Protein AF-A0A9C8ZKG6-F1 (afdb_monomer)

Radius of gyration: 15.72 Å; Cα contacts (8 Å, |Δi|>4): 61; chains: 1; bounding box: 45×24×40 Å

Foldseek 3Di:
DDLVVLLVVLLVVLLVQLLVVLVVVVVCCCVVVVDDDDCVNCDPVNSCVRSVVSSVVSSVVSCVVSVSCPDPDPDDD

Solvent-accessible surface area (backbone atoms only — not comparable to full-atom values): 4366 Å² total; per-residue (Å²): 132,55,69,68,56,49,44,51,51,42,54,53,52,10,49,51,44,2,54,52,46,41,53,49,51,40,50,50,47,28,69,74,68,72,46,90,62,44,70,80,74,59,30,69,70,55,48,49,68,50,15,50,59,42,11,51,52,40,34,57,57,46,36,69,75,66,65,53,69,83,62,85,71,91,84,77,130

pLDDT: mean 89.05, std 10.42, range [47.28, 96.69]

Structure (mmCIF, N/CA/C/O backbone):
data_AF-A0A9C8ZKG6-F1
#
_entry.id   AF-A0A9C8ZKG6-F1
#
loop_
_atom_site.group_PDB
_atom_site.id
_atom_site.type_symbol
_atom_site.label_atom_id
_atom_site.label_alt_id
_atom_site.label_comp_id
_atom_site.label_asym_id
_atom_site.label_entity_id
_atom_site.label_seq_id
_atom_site.pdbx_PDB_ins_code
_atom_site.Cartn_x
_atom_site.Cartn_y
_atom_site.Cartn_z
_atom_site.occupancy
_atom_site.B_iso_or_equiv
_atom_site.auth_seq_id
_atom_site.auth_comp_id
_atom_site.auth_asym_id
_atom_site.auth_atom_id
_atom_site.pdbx_PDB_model_num
ATOM 1 N N . MET A 1 1 ? -7.056 1.082 24.936 1.00 67.19 1 MET A N 1
ATOM 2 C CA . MET A 1 1 ? -6.456 1.698 23.733 1.00 67.19 1 MET A CA 1
ATOM 3 C C . MET A 1 1 ? -7.493 2.614 23.118 1.00 67.19 1 MET A C 1
ATOM 5 O O . MET A 1 1 ? -8.539 2.100 22.723 1.00 67.19 1 MET A O 1
ATOM 9 N N . ASP A 1 2 ? -7.234 3.923 23.115 1.00 87.94 2 ASP A N 1
ATOM 10 C CA . ASP A 1 2 ? -8.153 4.933 22.581 1.00 87.94 2 ASP A CA 1
ATOM 11 C C . ASP A 1 2 ? -8.530 4.668 21.124 1.00 87.94 2 ASP A C 1
ATOM 13 O O . ASP A 1 2 ? -7.737 4.128 20.346 1.00 87.94 2 ASP A O 1
ATOM 17 N N . ILE A 1 3 ? -9.738 5.087 20.743 1.00 84.12 3 ILE A N 1
ATOM 18 C CA . ILE A 1 3 ? -10.250 4.919 19.378 1.00 84.12 3 ILE A CA 1
ATOM 19 C C . ILE A 1 3 ? -9.352 5.628 18.351 1.00 84.12 3 ILE A C 1
ATOM 21 O O . ILE A 1 3 ? -9.092 5.091 17.276 1.00 84.12 3 ILE A O 1
ATOM 25 N N . GLY A 1 4 ? -8.798 6.791 18.714 1.00 87.38 4 GLY A N 1
ATOM 26 C CA . GLY A 1 4 ? -7.852 7.529 17.876 1.00 87.38 4 GLY A CA 1
ATOM 27 C C . GLY A 1 4 ? -6.552 6.758 17.646 1.00 87.38 4 GLY A C 1
ATOM 28 O O . GLY A 1 4 ? -6.071 6.683 16.517 1.00 87.38 4 GLY A O 1
ATOM 29 N N . LEU A 1 5 ? -6.028 6.103 18.686 1.00 89.25 5 LEU A N 1
ATOM 30 C CA . LEU A 1 5 ? -4.812 5.296 18.585 1.00 89.25 5 LEU A CA 1
ATOM 31 C C . LEU A 1 5 ? -5.035 4.035 17.734 1.00 89.25 5 LEU A C 1
AT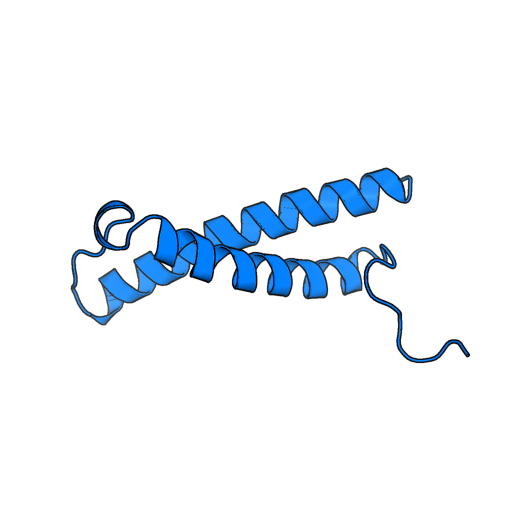OM 33 O O . LEU A 1 5 ? -4.189 3.698 16.911 1.00 89.25 5 LEU A O 1
ATOM 37 N N . ARG A 1 6 ? -6.196 3.376 17.865 1.00 87.31 6 ARG A N 1
ATOM 38 C CA . ARG A 1 6 ? -6.581 2.238 17.006 1.00 87.31 6 ARG A CA 1
ATOM 39 C C . ARG A 1 6 ? -6.620 2.620 15.527 1.00 87.31 6 ARG A C 1
ATOM 41 O O . ARG A 1 6 ? -6.070 1.899 14.700 1.00 87.31 6 ARG A O 1
ATOM 48 N N . ARG A 1 7 ? -7.229 3.764 15.207 1.00 90.19 7 ARG A N 1
ATOM 49 C CA . ARG A 1 7 ? -7.313 4.283 13.832 1.00 90.19 7 ARG A CA 1
ATOM 50 C C . ARG A 1 7 ? -5.939 4.641 13.273 1.00 90.19 7 ARG A C 1
ATOM 52 O O . ARG A 1 7 ? -5.640 4.292 12.137 1.00 90.19 7 ARG A O 1
ATOM 59 N N . LEU A 1 8 ? -5.086 5.276 14.077 1.00 92.38 8 LEU A N 1
ATOM 60 C CA . LEU A 1 8 ? -3.719 5.600 13.668 1.00 92.38 8 LEU A CA 1
ATOM 61 C C . LEU A 1 8 ? -2.906 4.335 13.357 1.00 92.38 8 LEU A C 1
ATOM 63 O O . LEU A 1 8 ? -2.259 4.263 12.313 1.00 92.38 8 LEU A O 1
ATOM 67 N N . ILE A 1 9 ? -2.975 3.327 14.231 1.00 92.25 9 ILE A N 1
ATOM 68 C CA . ILE A 1 9 ? -2.302 2.038 14.024 1.00 92.25 9 ILE A CA 1
ATOM 69 C C . ILE A 1 9 ? -2.806 1.373 12.743 1.00 92.25 9 ILE A C 1
ATOM 71 O O . ILE A 1 9 ? -1.995 0.911 11.946 1.00 92.25 9 ILE A O 1
ATOM 75 N N . LEU A 1 10 ? -4.120 1.374 12.510 1.00 92.62 10 LEU A N 1
ATOM 76 C CA . LEU A 1 10 ? -4.701 0.817 11.291 1.00 92.62 10 LEU A CA 1
ATOM 77 C C . LEU A 1 10 ? -4.131 1.487 10.039 1.00 92.62 10 LEU A C 1
ATOM 79 O O . LEU A 1 10 ? -3.714 0.781 9.126 1.00 92.62 10 LEU A O 1
ATOM 83 N N . VAL A 1 11 ? -4.071 2.821 10.003 1.00 92.69 11 VAL A N 1
ATOM 84 C CA . VAL A 1 11 ? -3.537 3.569 8.851 1.00 92.69 11 VAL A CA 1
ATOM 85 C C . VAL A 1 11 ? -2.061 3.252 8.608 1.00 92.69 11 VAL A C 1
ATOM 87 O O . VAL A 1 11 ? -1.653 3.033 7.470 1.00 92.69 11 VAL A O 1
ATOM 90 N N . ILE A 1 12 ? -1.246 3.196 9.663 1.00 95.06 12 ILE A N 1
ATOM 91 C CA . ILE A 1 12 ? 0.184 2.885 9.524 1.00 95.06 12 ILE A CA 1
ATOM 92 C C . ILE A 1 12 ? 0.374 1.452 9.014 1.00 95.06 12 ILE A C 1
ATOM 94 O O . ILE A 1 12 ? 1.144 1.225 8.079 1.00 95.06 12 ILE A O 1
ATOM 98 N N . LEU A 1 13 ? -0.342 0.488 9.598 1.00 94.94 13 LEU A N 1
ATOM 99 C CA . LEU A 1 13 ? -0.243 -0.918 9.211 1.00 94.94 13 LEU A CA 1
ATOM 100 C C . LEU A 1 13 ? -0.772 -1.163 7.796 1.00 94.94 13 LEU A C 1
ATOM 102 O O . LEU A 1 13 ? -0.184 -1.954 7.062 1.00 94.94 13 LEU A O 1
ATOM 106 N N . SER A 1 14 ? -1.836 -0.474 7.389 1.00 95.06 14 SER A N 1
ATOM 107 C CA . SER A 1 14 ? -2.393 -0.613 6.046 1.00 95.06 14 SER A CA 1
ATOM 108 C C . SER A 1 14 ? -1.456 -0.043 4.982 1.00 95.06 14 SER A C 1
ATOM 110 O O . SER A 1 14 ? -1.203 -0.703 3.975 1.00 95.06 14 SER A O 1
ATOM 112 N N . LEU A 1 15 ? -0.839 1.117 5.227 1.00 95.38 15 LEU A N 1
ATOM 113 C CA . LEU A 1 15 ? 0.184 1.676 4.339 1.00 95.38 15 LEU A CA 1
ATOM 114 C C . LEU A 1 15 ? 1.418 0.771 4.248 1.00 95.38 15 LEU A C 1
ATOM 116 O O . LEU A 1 15 ? 1.905 0.506 3.146 1.00 95.38 15 LEU A O 1
ATOM 120 N N . ALA A 1 16 ? 1.894 0.252 5.383 1.00 96.38 16 ALA A N 1
ATOM 121 C CA . ALA A 1 16 ? 3.006 -0.695 5.411 1.00 96.38 16 ALA A CA 1
ATOM 122 C C . ALA A 1 16 ? 2.679 -1.973 4.622 1.00 96.38 16 ALA A C 1
ATOM 124 O O . ALA A 1 16 ? 3.503 -2.438 3.833 1.00 96.38 16 ALA A O 1
ATOM 125 N N . ALA A 1 17 ? 1.462 -2.502 4.770 1.00 95.44 17 ALA A N 1
ATOM 126 C CA . ALA A 1 17 ? 0.985 -3.650 4.008 1.00 95.44 17 ALA A CA 1
ATOM 127 C C . ALA A 1 17 ? 0.873 -3.351 2.504 1.00 95.44 17 ALA A C 1
ATOM 129 O O . ALA A 1 17 ? 1.217 -4.209 1.696 1.00 95.44 17 ALA A O 1
ATOM 130 N N . GLY A 1 18 ? 0.466 -2.142 2.107 1.00 96.38 18 GLY A N 1
ATOM 131 C CA . GLY A 1 18 ? 0.430 -1.737 0.699 1.00 96.38 18 GLY A CA 1
ATOM 132 C C . GLY A 1 18 ? 1.815 -1.694 0.052 1.00 96.38 18 GLY A C 1
ATOM 133 O O . GLY A 1 18 ? 2.013 -2.246 -1.032 1.00 96.38 18 GLY A O 1
ATOM 134 N N . VAL A 1 19 ? 2.797 -1.101 0.737 1.00 95.69 19 VAL A N 1
ATOM 135 C CA . VAL A 1 19 ? 4.194 -1.077 0.268 1.00 95.69 19 VAL A CA 1
ATOM 136 C C . VAL A 1 19 ? 4.789 -2.488 0.256 1.00 95.69 19 VAL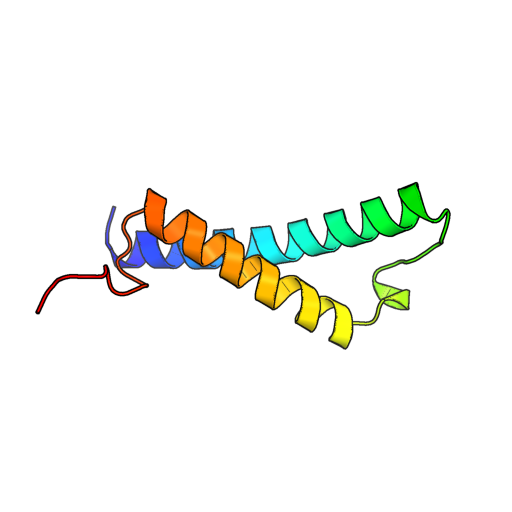 A C 1
ATOM 138 O O . VAL A 1 19 ? 5.392 -2.890 -0.737 1.00 95.69 19 VAL A O 1
ATOM 141 N N . GLY A 1 20 ? 4.584 -3.273 1.316 1.00 96.50 20 GLY A N 1
ATOM 142 C CA . GLY A 1 20 ? 5.024 -4.670 1.368 1.00 96.50 20 GLY A CA 1
ATOM 143 C C . GLY A 1 20 ? 4.394 -5.524 0.263 1.00 96.50 20 GLY A C 1
ATOM 144 O O . GLY A 1 20 ? 5.082 -6.302 -0.396 1.00 96.50 20 GLY A O 1
ATOM 145 N N . GLY A 1 21 ? 3.104 -5.320 -0.001 1.00 96.06 21 GLY A N 1
ATOM 146 C CA . GLY A 1 21 ? 2.366 -5.975 -1.075 1.00 96.06 21 GLY A CA 1
ATOM 147 C C . GLY A 1 21 ? 2.908 -5.628 -2.462 1.00 96.06 21 GLY A C 1
ATOM 148 O O . GLY A 1 21 ? 3.061 -6.522 -3.289 1.00 96.06 21 GLY A O 1
ATOM 149 N N . LEU A 1 22 ? 3.291 -4.371 -2.704 1.00 96.00 22 LEU A N 1
ATOM 150 C CA . LEU A 1 22 ? 3.981 -3.980 -3.937 1.00 96.00 22 LEU A CA 1
ATOM 151 C C . LEU A 1 22 ? 5.281 -4.778 -4.127 1.00 96.00 22 LEU A C 1
ATOM 153 O O . LEU A 1 22 ? 5.513 -5.319 -5.207 1.00 96.00 22 LEU A O 1
ATOM 157 N N . PHE A 1 23 ? 6.120 -4.889 -3.094 1.00 95.62 23 PHE A N 1
ATOM 158 C CA . PHE A 1 23 ? 7.359 -5.667 -3.193 1.00 95.62 23 PHE A CA 1
ATOM 159 C C . PHE A 1 23 ? 7.102 -7.159 -3.416 1.00 95.62 23 PHE A C 1
ATOM 161 O O . PHE A 1 23 ? 7.838 -7.784 -4.178 1.00 95.62 23 PHE A O 1
ATOM 168 N N . LEU A 1 24 ? 6.044 -7.720 -2.826 1.00 95.81 24 LEU A N 1
ATOM 169 C CA . LEU A 1 24 ? 5.615 -9.090 -3.115 1.00 95.81 24 LEU A CA 1
ATOM 170 C C . LEU A 1 24 ? 5.191 -9.256 -4.577 1.00 95.81 24 LEU A C 1
ATOM 172 O O . LEU A 1 24 ? 5.621 -10.203 -5.229 1.00 95.81 24 LEU A O 1
ATOM 176 N N . VAL A 1 25 ? 4.405 -8.323 -5.118 1.00 94.19 25 VAL A N 1
ATOM 177 C CA . VAL A 1 25 ? 4.005 -8.332 -6.534 1.00 94.19 25 VAL A CA 1
ATOM 178 C C . VAL A 1 25 ? 5.236 -8.302 -7.438 1.00 94.19 25 VAL A C 1
ATOM 180 O O . VAL A 1 25 ? 5.347 -9.125 -8.348 1.00 94.19 25 VAL A O 1
ATOM 183 N N . LEU A 1 26 ? 6.196 -7.414 -7.159 1.00 94.44 26 LEU A N 1
ATOM 184 C CA . LEU A 1 26 ? 7.457 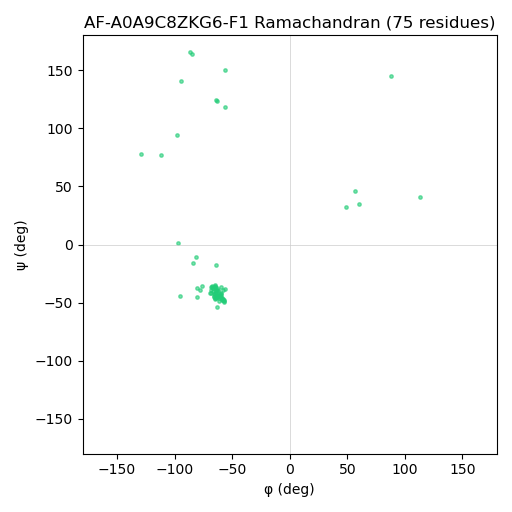-7.364 -7.898 1.00 94.44 26 LEU A CA 1
ATOM 185 C C . LEU A 1 26 ? 8.234 -8.678 -7.768 1.00 94.44 26 LEU A C 1
ATOM 187 O O . LEU A 1 26 ? 8.711 -9.196 -8.774 1.00 94.44 26 LEU A O 1
ATOM 191 N N . PHE A 1 27 ? 8.336 -9.252 -6.569 1.00 95.06 27 PHE A N 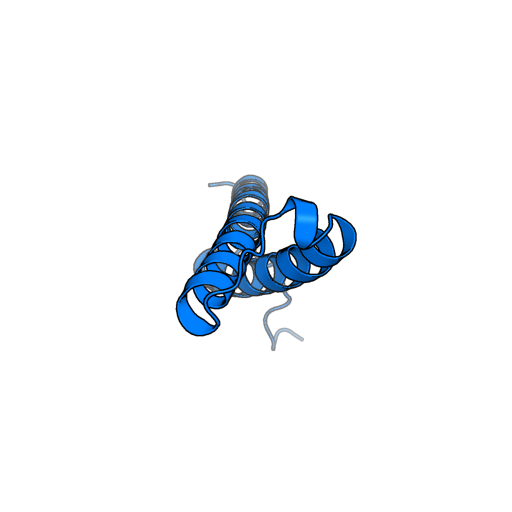1
ATOM 192 C CA . PHE A 1 27 ? 9.005 -10.535 -6.357 1.00 95.06 27 PHE A CA 1
ATOM 193 C C . PHE A 1 27 ? 8.385 -11.646 -7.215 1.00 95.06 27 PHE A C 1
ATOM 195 O O . PHE A 1 27 ? 9.108 -12.318 -7.949 1.00 95.06 27 PHE A O 1
ATOM 202 N N . PHE A 1 28 ? 7.056 -11.790 -7.203 1.00 94.56 28 PHE A N 1
ATOM 203 C CA . PHE A 1 28 ? 6.364 -12.791 -8.018 1.00 94.56 28 PHE A CA 1
ATOM 204 C C . PHE A 1 28 ? 6.520 -12.541 -9.519 1.00 94.56 28 PHE A C 1
ATOM 206 O O . PHE A 1 28 ? 6.733 -13.489 -10.268 1.00 94.56 28 PHE A O 1
ATOM 213 N N . LEU A 1 29 ? 6.479 -11.285 -9.969 1.00 92.00 29 LEU A N 1
ATOM 214 C CA . LEU A 1 29 ? 6.741 -10.937 -11.370 1.00 92.00 29 LEU A CA 1
ATOM 215 C C . LEU A 1 29 ? 8.141 -11.379 -11.812 1.00 92.00 29 LEU A C 1
ATOM 217 O O . LEU A 1 29 ? 8.285 -12.024 -12.850 1.00 92.00 29 LEU A O 1
ATOM 221 N N . ASN A 1 30 ? 9.163 -11.073 -11.011 1.00 93.94 30 ASN A N 1
ATOM 222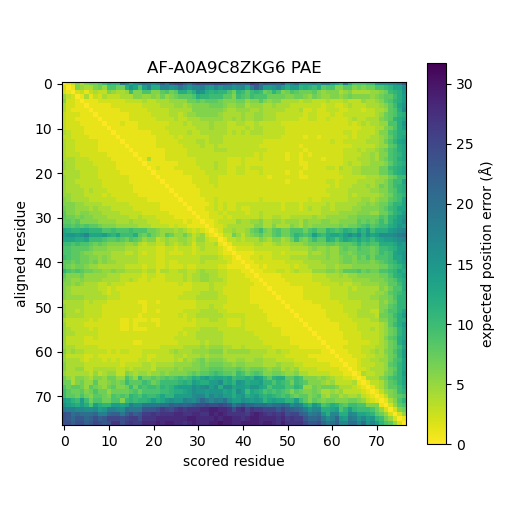 C CA . ASN A 1 30 ? 10.539 -11.470 -11.307 1.00 93.94 30 ASN A CA 1
ATOM 223 C C . ASN A 1 30 ? 10.703 -13.001 -11.266 1.00 93.94 30 ASN A C 1
ATOM 225 O O . ASN A 1 30 ? 11.317 -13.564 -12.169 1.00 93.94 30 ASN A O 1
ATOM 229 N N . ALA A 1 31 ? 10.114 -13.677 -10.275 1.00 94.75 31 ALA A N 1
ATOM 230 C CA . ALA A 1 31 ? 10.227 -15.125 -10.104 1.00 94.75 31 ALA A CA 1
ATOM 231 C C . ALA A 1 31 ? 9.488 -15.931 -11.189 1.00 94.75 31 ALA A C 1
ATOM 233 O O . ALA A 1 31 ? 10.016 -16.927 -11.675 1.00 94.75 31 ALA A O 1
ATOM 234 N N . ILE A 1 32 ? 8.278 -15.514 -11.578 1.00 95.94 32 ILE A N 1
ATOM 235 C CA . ILE A 1 32 ? 7.436 -16.257 -12.532 1.00 95.94 32 ILE A CA 1
ATOM 236 C C . ILE A 1 32 ? 7.879 -15.993 -13.971 1.00 95.94 32 ILE A C 1
ATOM 238 O O . ILE A 1 32 ? 8.001 -16.925 -14.763 1.00 95.94 32 ILE A O 1
ATOM 242 N N . TYR A 1 33 ? 8.130 -14.730 -14.320 1.00 92.00 33 TYR A N 1
ATOM 243 C CA . TYR A 1 33 ? 8.403 -14.341 -15.705 1.00 92.00 33 TYR A CA 1
ATOM 244 C C . TYR A 1 33 ? 9.899 -14.236 -16.030 1.00 92.00 33 TYR A C 1
ATOM 246 O O . TYR A 1 33 ? 10.241 -13.886 -17.157 1.00 92.00 33 TYR A O 1
ATOM 254 N N . ASN A 1 34 ? 10.796 -14.515 -15.071 1.00 89.75 34 ASN A N 1
ATOM 255 C CA . ASN A 1 34 ? 12.251 -14.325 -15.207 1.00 89.75 34 ASN A CA 1
ATOM 256 C C . ASN A 1 34 ? 12.629 -12.934 -15.755 1.00 89.75 34 ASN A C 1
ATOM 258 O O . ASN A 1 34 ? 13.607 -12.750 -16.479 1.00 89.75 34 ASN A O 1
ATOM 262 N N . THR A 1 35 ? 11.820 -11.931 -15.426 1.00 87.50 35 THR A N 1
ATOM 263 C CA . THR A 1 35 ? 12.074 -10.538 -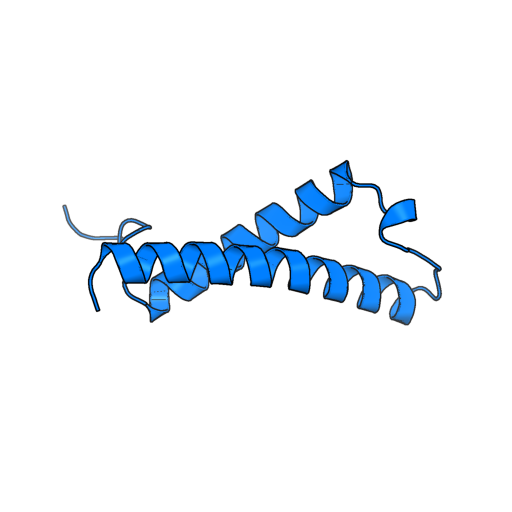15.797 1.00 87.50 35 THR A CA 1
ATOM 264 C C . THR A 1 35 ? 12.962 -9.856 -14.762 1.00 87.50 35 THR A C 1
ATOM 266 O O . THR A 1 35 ? 13.111 -10.358 -13.658 1.00 87.50 35 THR A O 1
ATOM 269 N N . ASN A 1 36 ? 13.512 -8.687 -15.106 1.00 88.19 36 ASN A N 1
ATOM 270 C CA . ASN A 1 36 ? 14.184 -7.785 -14.166 1.00 88.19 36 ASN A CA 1
ATOM 271 C C . ASN A 1 36 ? 13.339 -6.511 -14.013 1.00 88.19 36 ASN A C 1
ATOM 273 O O . ASN A 1 36 ? 13.584 -5.489 -14.670 1.00 88.19 36 ASN A O 1
ATOM 277 N N . VAL A 1 37 ? 12.260 -6.626 -13.238 1.00 89.88 37 VAL A N 1
ATOM 278 C CA . VAL A 1 37 ? 11.356 -5.524 -12.893 1.00 89.88 37 VAL A CA 1
ATOM 279 C C . VAL A 1 37 ? 11.755 -5.011 -11.515 1.00 89.88 37 VAL A C 1
ATOM 281 O O . VAL A 1 37 ? 11.338 -5.535 -10.484 1.00 89.88 37 VAL A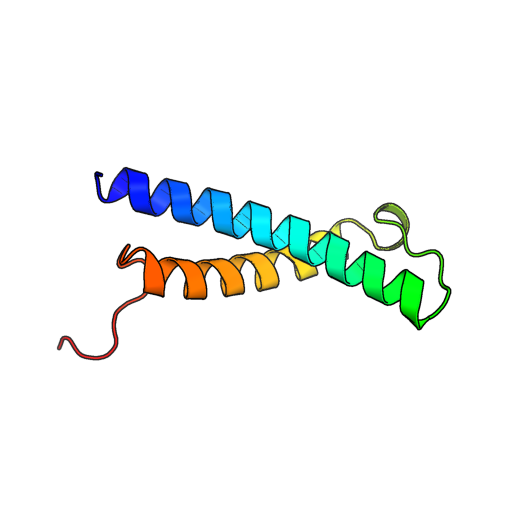 O 1
ATOM 284 N N . THR A 1 38 ? 12.590 -3.977 -11.507 1.00 92.12 38 THR A N 1
ATOM 285 C CA . THR A 1 38 ? 12.920 -3.205 -10.305 1.00 92.12 38 THR A CA 1
ATOM 286 C C . THR A 1 38 ? 11.878 -2.117 -10.071 1.00 92.12 38 THR A C 1
ATOM 288 O O . THR A 1 38 ? 11.155 -1.740 -10.991 1.00 92.12 38 THR A O 1
ATOM 291 N N . LEU A 1 39 ? 11.842 -1.538 -8.869 1.00 90.88 39 LEU A N 1
ATOM 292 C CA . LEU A 1 39 ? 10.973 -0.393 -8.577 1.00 90.88 39 LEU A CA 1
ATOM 293 C C . LEU A 1 39 ? 11.219 0.785 -9.540 1.00 90.88 39 LEU A C 1
ATOM 295 O O . LEU A 1 39 ? 10.274 1.423 -9.994 1.00 90.88 39 LEU A O 1
ATOM 299 N N . ALA A 1 40 ? 12.482 1.028 -9.908 1.00 91.81 40 ALA A N 1
ATOM 300 C CA . ALA A 1 40 ? 12.855 2.069 -10.865 1.00 91.81 40 ALA A CA 1
ATOM 301 C C . ALA A 1 40 ? 12.279 1.808 -12.266 1.00 91.81 40 ALA A C 1
ATOM 303 O O . ALA A 1 40 ? 11.822 2.737 -12.925 1.00 91.81 40 ALA A O 1
ATOM 304 N N . ARG A 1 41 ? 12.258 0.542 -12.705 1.00 91.62 41 ARG A N 1
ATOM 305 C CA . ARG A 1 41 ? 11.677 0.143 -13.994 1.00 91.62 41 ARG A CA 1
ATOM 306 C C . ARG A 1 41 ? 10.152 0.104 -13.960 1.00 91.62 41 ARG A C 1
ATOM 308 O O . ARG A 1 41 ? 9.515 0.428 -14.955 1.00 91.62 41 ARG A O 1
ATOM 315 N N . TYR A 1 42 ? 9.584 -0.305 -12.829 1.00 91.69 42 TYR A N 1
ATOM 316 C CA . TYR A 1 42 ? 8.143 -0.335 -12.605 1.00 91.69 42 TYR A CA 1
ATOM 317 C C . TYR A 1 42 ? 7.549 1.075 -12.627 1.00 91.69 42 TYR A C 1
ATOM 319 O O . TYR A 1 42 ? 6.460 1.283 -13.146 1.00 91.69 42 TYR A O 1
ATOM 327 N N . GLY A 1 43 ? 8.309 2.054 -12.136 1.00 94.00 43 GLY A N 1
ATOM 328 C CA . GLY A 1 43 ? 7.955 3.464 -12.165 1.00 94.00 43 GLY A CA 1
ATOM 329 C C . GLY A 1 43 ? 7.124 3.885 -10.947 1.00 94.00 43 GLY A C 1
ATOM 330 O O . GLY A 1 43 ? 6.293 3.119 -10.451 1.00 94.00 43 GLY A O 1
ATOM 331 N N . PRO A 1 44 ? 7.314 5.122 -10.453 1.00 93.12 44 PRO A N 1
ATOM 332 C CA . PRO A 1 44 ? 6.675 5.590 -9.223 1.00 93.12 44 PRO A CA 1
ATOM 333 C C . PRO A 1 44 ? 5.150 5.677 -9.349 1.00 93.12 44 PRO A C 1
ATOM 335 O O . PRO A 1 44 ? 4.440 5.328 -8.412 1.00 93.12 44 PRO A O 1
ATOM 338 N N . THR A 1 45 ? 4.631 6.076 -10.513 1.00 95.00 45 THR A N 1
ATOM 339 C CA . THR A 1 45 ? 3.183 6.166 -10.750 1.00 95.00 45 THR A CA 1
ATOM 340 C C . THR A 1 45 ? 2.508 4.803 -10.612 1.00 95.00 45 THR A C 1
ATOM 342 O O . THR A 1 45 ? 1.532 4.672 -9.878 1.00 95.00 45 THR A O 1
ATOM 345 N N . TYR A 1 46 ? 3.053 3.768 -11.255 1.00 93.69 46 TYR A N 1
ATOM 346 C CA . TYR A 1 46 ? 2.511 2.411 -11.162 1.00 93.69 46 TYR A CA 1
ATOM 347 C C . TYR A 1 46 ? 2.708 1.810 -9.769 1.00 93.69 46 TYR A C 1
ATOM 349 O O . TYR A 1 46 ? 1.813 1.131 -9.265 1.00 93.69 46 TYR A O 1
ATOM 357 N N . ALA A 1 47 ? 3.836 2.103 -9.113 1.00 94.69 47 ALA A N 1
ATOM 358 C CA . ALA A 1 47 ? 4.084 1.706 -7.730 1.00 94.69 47 ALA A CA 1
ATOM 359 C C . ALA A 1 47 ? 2.996 2.241 -6.790 1.00 94.69 47 ALA A C 1
ATOM 361 O O . ALA A 1 47 ? 2.413 1.469 -6.031 1.00 94.69 47 ALA A O 1
ATOM 362 N N . VAL A 1 48 ? 2.669 3.532 -6.887 1.00 95.25 48 VAL A N 1
ATOM 363 C CA . VAL A 1 48 ? 1.613 4.162 -6.081 1.00 95.25 48 VAL A CA 1
ATOM 364 C C . VAL A 1 48 ? 0.240 3.588 -6.423 1.00 95.25 48 VAL A C 1
ATOM 366 O O . VAL A 1 48 ? -0.494 3.205 -5.514 1.00 95.25 48 VAL A O 1
ATOM 369 N N . LEU A 1 49 ? -0.087 3.453 -7.712 1.00 95.94 49 LEU A N 1
ATOM 370 C CA . LEU A 1 49 ? -1.363 2.882 -8.165 1.00 95.94 49 LEU A CA 1
ATOM 371 C C . LEU A 1 49 ? -1.545 1.407 -7.791 1.00 95.94 49 LEU A C 1
ATOM 373 O O . LEU A 1 49 ? -2.672 0.926 -7.788 1.00 95.94 49 LEU A O 1
ATOM 377 N N . THR A 1 50 ? -0.469 0.701 -7.450 1.00 94.88 50 THR A N 1
ATOM 378 C CA . THR A 1 50 ? -0.519 -0.690 -6.978 1.00 94.88 50 THR A CA 1
ATOM 379 C C . THR A 1 50 ? -0.537 -0.764 -5.456 1.00 94.88 50 THR A C 1
ATOM 381 O O . THR A 1 50 ? -1.339 -1.493 -4.875 1.00 94.88 50 THR A O 1
ATOM 384 N N . ALA A 1 51 ? 0.308 0.022 -4.788 1.00 96.25 51 ALA A N 1
ATOM 385 C CA . ALA A 1 51 ? 0.407 0.034 -3.334 1.00 96.25 51 ALA A CA 1
ATOM 386 C C . ALA A 1 51 ? -0.857 0.596 -2.665 1.00 96.25 51 ALA A C 1
ATOM 388 O O . ALA A 1 51 ? -1.254 0.087 -1.622 1.00 96.25 51 ALA A O 1
ATOM 389 N N . LEU A 1 52 ? -1.511 1.608 -3.254 1.00 95.69 52 LEU A N 1
ATOM 390 C CA . LEU A 1 52 ? -2.725 2.215 -2.690 1.00 95.69 52 LEU A CA 1
ATOM 391 C C . LEU A 1 52 ? -3.898 1.227 -2.596 1.00 95.69 52 LEU A C 1
ATOM 393 O O . LEU A 1 52 ? -4.428 1.063 -1.498 1.00 95.69 52 LEU A O 1
ATOM 397 N N . PRO A 1 53 ? -4.305 0.530 -3.675 1.00 96.44 53 PRO A N 1
ATOM 398 C CA . PRO A 1 53 ? -5.352 -0.485 -3.586 1.00 96.44 53 PRO A CA 1
ATOM 399 C C . PRO A 1 53 ? -5.021 -1.604 -2.595 1.00 96.44 53 PRO A C 1
ATOM 401 O O . PRO A 1 53 ? -5.900 -2.034 -1.851 1.00 96.44 53 PRO A O 1
ATOM 404 N N . LEU A 1 54 ? -3.758 -2.043 -2.536 1.00 96.69 54 LEU A N 1
ATOM 405 C CA . LEU A 1 54 ? -3.315 -3.055 -1.571 1.00 96.69 54 LEU A CA 1
ATOM 406 C C . LEU A 1 54 ? -3.387 -2.540 -0.128 1.00 96.69 54 LEU A C 1
ATOM 408 O O . LEU A 1 54 ? -3.835 -3.268 0.758 1.00 96.69 54 LEU A O 1
ATOM 412 N N . ALA A 1 55 ? -3.014 -1.280 0.105 1.00 95.69 55 ALA A N 1
ATOM 413 C CA . ALA A 1 55 ? -3.161 -0.639 1.406 1.00 95.69 55 ALA A CA 1
ATOM 414 C C . ALA A 1 55 ? -4.633 -0.546 1.813 1.00 95.69 55 ALA A C 1
ATOM 416 O O . ALA A 1 55 ? -4.978 -0.880 2.940 1.00 95.69 55 ALA A O 1
ATOM 417 N N . LEU A 1 56 ? -5.522 -0.150 0.900 1.00 94.50 56 LEU A N 1
ATOM 418 C CA . LEU A 1 56 ? -6.960 -0.083 1.171 1.00 94.50 56 LEU A CA 1
ATOM 419 C C . LEU A 1 56 ? -7.552 -1.464 1.466 1.00 94.50 56 LEU A C 1
ATOM 421 O O . LEU A 1 56 ? -8.327 -1.605 2.408 1.00 94.50 56 LEU A O 1
ATOM 425 N N . LEU A 1 57 ? -7.149 -2.493 0.720 1.00 94.50 57 LEU A N 1
ATOM 426 C CA . LEU A 1 57 ? -7.555 -3.872 0.990 1.00 94.50 57 LEU A CA 1
ATOM 427 C C . LEU A 1 57 ? -7.123 -4.312 2.397 1.00 94.50 57 LEU A C 1
ATOM 429 O O . LEU A 1 57 ? -7.933 -4.842 3.160 1.00 94.50 57 LEU A O 1
ATOM 433 N N . ALA A 1 58 ? -5.869 -4.043 2.765 1.00 94.38 58 ALA A N 1
ATOM 434 C CA . ALA A 1 58 ? -5.366 -4.318 4.106 1.00 94.38 58 ALA A CA 1
ATOM 435 C C . ALA A 1 58 ? -6.104 -3.498 5.174 1.00 94.38 58 ALA A C 1
ATOM 437 O O . ALA A 1 58 ? -6.388 -4.020 6.247 1.00 94.38 58 ALA A O 1
ATOM 438 N N . ALA A 1 59 ? -6.458 -2.244 4.883 1.00 93.31 59 ALA A N 1
ATOM 439 C CA . ALA A 1 59 ? -7.214 -1.382 5.786 1.00 93.31 59 ALA A CA 1
ATOM 440 C C . ALA A 1 59 ? -8.603 -1.959 6.090 1.00 93.31 59 ALA A C 1
ATOM 442 O O . ALA A 1 59 ? -8.985 -2.000 7.254 1.00 93.31 59 ALA A O 1
ATOM 443 N N . VAL A 1 60 ? -9.325 -2.452 5.076 1.00 92.38 60 VAL A N 1
ATOM 444 C CA . VAL A 1 60 ? -10.638 -3.106 5.248 1.00 92.38 60 VAL A CA 1
ATOM 445 C C . VAL A 1 60 ? -10.512 -4.343 6.136 1.00 92.38 60 VAL A C 1
ATOM 447 O O . VAL A 1 60 ? -11.303 -4.537 7.057 1.00 92.38 60 VAL A O 1
ATOM 450 N N . TRP A 1 61 ? -9.495 -5.169 5.883 1.00 90.94 61 TRP A N 1
ATOM 451 C CA . TRP A 1 61 ? -9.254 -6.378 6.667 1.00 90.94 61 TRP A CA 1
ATOM 452 C C . TRP A 1 61 ? -8.878 -6.046 8.117 1.00 90.94 61 TRP A C 1
ATOM 454 O O . TRP A 1 61 ? -9.429 -6.624 9.048 1.00 90.94 61 TRP A O 1
ATOM 464 N N . LEU A 1 62 ? -7.999 -5.064 8.328 1.00 90.62 62 LEU A N 1
ATOM 465 C CA . LEU A 1 62 ? -7.595 -4.612 9.659 1.00 90.62 62 LEU A CA 1
ATOM 466 C C . LEU A 1 62 ? -8.731 -3.927 10.422 1.00 90.62 62 LEU A C 1
ATOM 468 O O . LEU A 1 62 ? -8.817 -4.110 11.635 1.00 90.62 62 LEU A O 1
ATOM 472 N N . ASP A 1 63 ? -9.606 -3.172 9.751 1.00 90.19 63 ASP A N 1
ATOM 473 C CA . ASP A 1 63 ? -10.758 -2.529 10.396 1.00 90.19 63 ASP A CA 1
ATOM 474 C C . ASP A 1 63 ? -11.705 -3.569 10.993 1.00 90.19 63 ASP A C 1
ATOM 476 O O . ASP A 1 63 ? -12.157 -3.405 12.126 1.00 90.19 63 ASP A O 1
ATOM 480 N N . TYR A 1 64 ? -11.908 -4.685 10.284 1.00 84.50 64 TYR A N 1
ATOM 481 C CA . TYR A 1 64 ? -12.704 -5.811 10.766 1.00 84.50 64 TYR A CA 1
ATOM 482 C C . TYR A 1 64 ? -12.149 -6.420 12.067 1.00 84.50 64 TYR A C 1
ATOM 484 O O . TYR A 1 64 ? -12.916 -6.695 12.986 1.00 84.50 64 TYR A O 1
ATOM 492 N N . PHE A 1 65 ? -10.827 -6.594 12.195 1.00 85.69 65 PHE A N 1
ATOM 493 C CA . PHE A 1 65 ? -10.225 -7.166 13.414 1.00 85.69 65 PHE A CA 1
ATOM 494 C C . PHE A 1 65 ? -10.056 -6.159 14.554 1.00 85.69 65 PHE A C 1
ATOM 496 O O . PHE A 1 65 ? -10.195 -6.513 15.725 1.00 85.69 65 PHE A O 1
ATOM 503 N N . LEU A 1 66 ? -9.706 -4.912 14.233 1.00 83.75 66 LEU A N 1
ATOM 504 C CA . LEU A 1 66 ? -9.423 -3.876 15.229 1.00 83.75 66 LEU A CA 1
ATOM 505 C C . LEU A 1 66 ? -10.689 -3.165 15.727 1.00 83.75 66 LEU A C 1
ATOM 507 O O . LEU A 1 66 ? -10.634 -2.480 16.761 1.00 83.75 66 LEU A O 1
ATOM 511 N N . GLY A 1 67 ? -11.805 -3.321 15.007 1.00 82.12 67 GLY A N 1
ATOM 512 C CA . GLY A 1 67 ? -13.093 -2.709 15.322 1.00 82.12 67 GLY A CA 1
ATOM 513 C C . GLY A 1 67 ? -12.977 -1.192 15.416 1.00 82.12 67 GLY A C 1
ATOM 514 O O . GLY A 1 67 ? -13.400 -0.600 16.410 1.00 82.12 67 GLY A O 1
ATOM 515 N N . THR A 1 68 ? -12.301 -0.555 14.451 1.00 80.44 68 THR A N 1
ATOM 516 C CA . THR A 1 68 ? -12.026 0.893 14.535 1.00 80.44 68 THR A CA 1
ATOM 517 C C . THR A 1 68 ? -13.210 1.751 14.082 1.00 80.44 68 THR A C 1
ATOM 519 O O . THR A 1 68 ? -13.220 2.969 14.325 1.00 80.44 68 THR A O 1
ATOM 522 N N . GLY A 1 69 ? -14.216 1.109 13.474 1.00 80.94 69 GLY A N 1
ATOM 523 C CA . GLY A 1 69 ? -15.428 1.741 12.961 1.00 80.94 69 GLY A CA 1
ATOM 524 C C . GLY A 1 69 ? -15.100 2.773 11.888 1.00 80.94 69 GLY A C 1
ATOM 525 O O . GLY A 1 69 ? -15.687 3.855 11.882 1.00 80.94 69 GLY A O 1
ATOM 526 N N . LEU A 1 70 ? -14.071 2.499 11.080 1.00 78.94 70 LEU A N 1
ATOM 527 C CA . LEU A 1 70 ? -13.659 3.364 9.975 1.00 78.94 70 LEU A CA 1
ATOM 528 C C . LEU A 1 70 ? -14.606 3.167 8.792 1.00 78.94 70 LEU A C 1
ATOM 530 O O . LEU A 1 70 ? -14.994 4.134 8.137 1.00 78.94 70 LEU A O 1
ATOM 534 N N . LEU A 1 71 ? -15.013 1.920 8.564 1.00 77.44 71 LEU A N 1
ATOM 535 C CA . LEU A 1 71 ? -16.084 1.558 7.655 1.00 77.44 71 LEU A CA 1
ATOM 536 C C . LEU A 1 71 ? -17.402 1.440 8.435 1.00 77.44 71 LEU A C 1
ATOM 538 O O . LEU A 1 71 ? -17.412 0.928 9.557 1.00 77.44 71 LEU A O 1
ATOM 542 N N . PRO A 1 72 ? -18.529 1.897 7.863 1.00 73.50 72 PRO A N 1
ATOM 543 C CA . PRO A 1 72 ? -19.830 1.678 8.472 1.00 73.50 72 PRO A CA 1
ATOM 544 C C . PRO A 1 72 ? -20.129 0.175 8.501 1.00 73.50 72 PRO A C 1
ATOM 546 O O . PRO A 1 72 ? -20.125 -0.495 7.465 1.00 73.50 72 PRO A O 1
ATOM 549 N N . GLU A 1 73 ? -20.405 -0.360 9.688 1.00 69.19 73 GLU A N 1
ATOM 550 C CA . GLU A 1 73 ? -20.952 -1.708 9.816 1.00 69.19 73 GLU A CA 1
ATOM 551 C C . GLU A 1 73 ? -22.332 -1.720 9.149 1.00 69.19 73 GLU A C 1
ATOM 553 O O . GLU A 1 73 ? -23.204 -0.912 9.480 1.00 69.19 73 GLU A O 1
ATOM 558 N N . LYS A 1 74 ? -22.543 -2.607 8.168 1.00 62.16 74 LYS A N 1
ATOM 559 C CA . LYS A 1 74 ? -23.871 -2.789 7.573 1.00 62.16 74 LYS A CA 1
ATOM 560 C C . LYS A 1 74 ? -24.866 -3.144 8.686 1.00 62.16 74 LYS A C 1
ATOM 562 O O . LYS A 1 74 ? -24.733 -4.204 9.288 1.00 6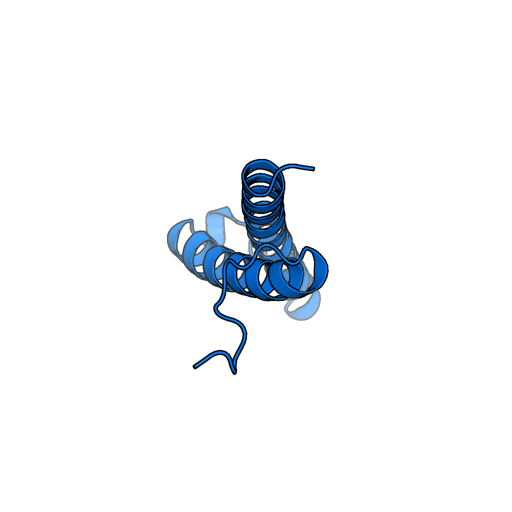2.16 74 LYS A O 1
ATOM 567 N N . GLY A 1 75 ? -25.877 -2.297 8.893 1.00 56.06 75 GLY A N 1
ATOM 568 C CA . GLY A 1 75 ? -27.053 -2.629 9.707 1.00 56.06 75 GLY A CA 1
ATOM 569 C C . GLY A 1 75 ? -27.231 -1.863 11.020 1.00 56.06 75 GLY A C 1
AT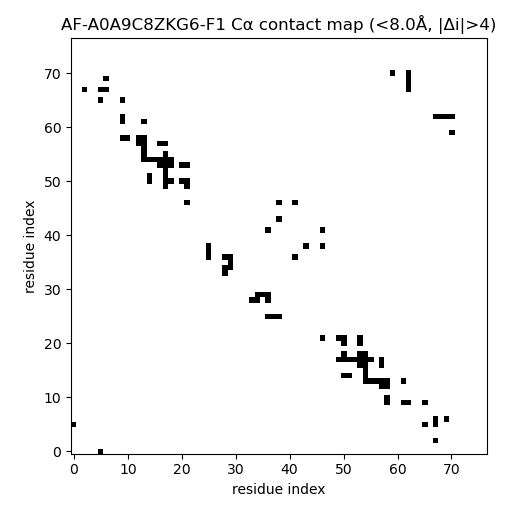OM 570 O O . GLY A 1 75 ? -27.647 -2.468 12.004 1.00 56.06 75 GLY A O 1
ATOM 571 N N . LYS A 1 76 ? -26.971 -0.553 11.050 1.00 48.69 76 LYS A N 1
ATOM 572 C CA . LYS A 1 76 ? -27.577 0.344 12.050 1.00 48.69 76 LYS A CA 1
ATOM 573 C C . LYS A 1 76 ? -28.199 1.549 11.347 1.00 48.69 76 LYS A C 1
ATOM 575 O O . LYS A 1 76 ? -27.587 2.612 11.275 1.00 48.69 76 LYS A O 1
ATOM 580 N N . GLU A 1 77 ? -29.375 1.311 10.770 1.00 47.28 77 GLU A N 1
ATOM 581 C CA . GLU A 1 77 ? -30.468 2.292 10.818 1.00 47.28 77 GLU A CA 1
ATOM 582 C C . GLU A 1 77 ? -31.166 2.162 12.177 1.00 47.28 77 GLU A C 1
ATOM 584 O O . GLU A 1 77 ? -31.235 1.013 12.679 1.00 47.28 77 GLU A O 1
#

Mean predicted aligned error: 5.58 Å

Sequence (77 aa):
MDIGLRRLILVILSLAAGVGGLFLVLFFLNAIYNTNVTLARYGPTYAVLTALPLALLAAVWLDYFLGTGLLPEKGKE

Secondary structure (DSSP, 8-state):
--HHHHHHHHHHHHHHHHHHHHHHHHHHHHHHH-----HHHH-HHHHHHHHHHHHHHHHHHHHHHHT---SPPS---